Protein AF-A0AAD0S5C7-F1 (afdb_monomer_lite)

Organism: Ralstonia solanacearum (NCBI:txid305)

Structure (mmCIF, N/CA/C/O backbone):
data_AF-A0AAD0S5C7-F1
#
_entry.id   AF-A0AAD0S5C7-F1
#
loop_
_atom_site.group_PDB
_atom_site.id
_atom_site.type_symbol
_atom_site.label_atom_id
_atom_site.label_alt_id
_atom_site.label_comp_id
_atom_site.label_asym_id
_atom_site.label_entity_id
_atom_site.label_seq_id
_atom_site.pdbx_PDB_ins_code
_atom_site.Cartn_x
_atom_site.Cartn_y
_atom_site.Cartn_z
_atom_site.occupancy
_atom_site.B_iso_or_equiv
_atom_site.auth_seq_id
_atom_site.auth_comp_id
_atom_site.auth_asym_id
_atom_site.auth_atom_id
_atom_site.pdbx_PDB_model_num
ATOM 1 N N . MET A 1 1 ? 12.993 -12.594 -13.450 1.00 62.22 1 MET A N 1
ATOM 2 C CA . MET A 1 1 ? 11.583 -12.484 -13.021 1.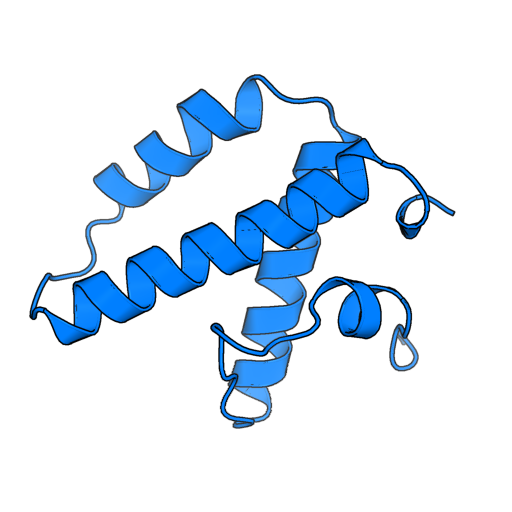00 62.22 1 MET A CA 1
ATOM 3 C C . MET A 1 1 ? 11.311 -11.018 -12.736 1.00 62.22 1 MET A C 1
ATOM 5 O O . MET A 1 1 ? 12.252 -10.321 -12.353 1.00 62.22 1 MET A O 1
ATOM 9 N N . ILE A 1 2 ? 10.098 -10.524 -12.979 1.00 77.44 2 ILE A N 1
ATOM 10 C CA . ILE A 1 2 ? 9.815 -9.087 -12.854 1.00 77.44 2 ILE A CA 1
ATOM 11 C C . ILE A 1 2 ? 10.026 -8.584 -11.414 1.00 77.44 2 ILE A C 1
ATOM 13 O O . ILE A 1 2 ? 10.410 -7.434 -11.235 1.00 77.44 2 ILE A O 1
ATOM 17 N N . GLU A 1 3 ? 9.936 -9.449 -10.389 1.00 73.50 3 GLU A N 1
ATOM 18 C CA . GLU A 1 3 ? 10.099 -9.027 -8.988 1.00 73.50 3 GLU A CA 1
ATOM 19 C C . GLU A 1 3 ? 11.536 -8.615 -8.615 1.00 73.50 3 GLU A C 1
ATOM 21 O O . GLU A 1 3 ? 11.762 -7.893 -7.638 1.00 73.50 3 GLU A O 1
ATOM 26 N N . SER A 1 4 ? 12.529 -9.035 -9.407 1.00 81.56 4 SER A N 1
ATOM 27 C CA . SER A 1 4 ? 13.924 -8.588 -9.258 1.00 81.56 4 SER A CA 1
ATOM 28 C C . SER A 1 4 ? 14.203 -7.217 -9.886 1.00 81.56 4 SER A C 1
ATOM 30 O O . SER A 1 4 ? 15.265 -6.643 -9.644 1.00 81.56 4 SER A O 1
ATOM 32 N N . ASP A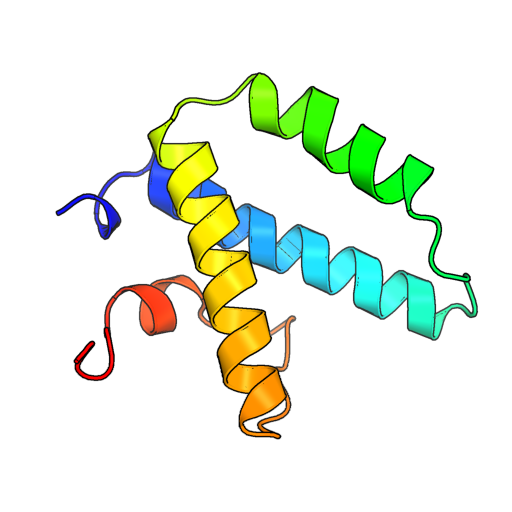 1 5 ? 13.263 -6.676 -10.667 1.00 91.81 5 ASP A N 1
ATOM 33 C CA . ASP A 1 5 ? 13.419 -5.379 -11.314 1.00 91.81 5 ASP A CA 1
ATOM 34 C C . ASP A 1 5 ? 13.373 -4.228 -10.290 1.00 91.81 5 ASP A C 1
ATOM 36 O O . ASP A 1 5 ? 12.517 -4.153 -9.403 1.00 91.81 5 ASP A O 1
ATOM 40 N N . VAL A 1 6 ? 14.311 -3.285 -10.411 1.00 92.50 6 VAL A N 1
ATOM 41 C CA . VAL A 1 6 ? 14.446 -2.169 -9.465 1.00 92.50 6 VAL A CA 1
ATOM 42 C C . VAL A 1 6 ? 13.245 -1.215 -9.498 1.00 92.50 6 VAL A C 1
ATOM 44 O O . VAL A 1 6 ? 12.900 -0.622 -8.470 1.00 92.50 6 VAL A O 1
ATOM 47 N N . HIS A 1 7 ? 12.606 -1.033 -10.653 1.00 93.38 7 HIS A N 1
ATOM 48 C CA . HIS A 1 7 ? 11.404 -0.221 -10.809 1.00 93.38 7 HIS A CA 1
ATOM 49 C C . HIS A 1 7 ? 10.188 -0.932 -10.231 1.00 93.38 7 HIS A C 1
ATOM 51 O O . HIS A 1 7 ? 9.444 -0.294 -9.481 1.00 93.38 7 HIS A O 1
ATOM 57 N N . TYR A 1 8 ? 10.058 -2.240 -10.453 1.00 94.12 8 TYR A N 1
ATOM 58 C CA . TYR A 1 8 ? 9.040 -3.060 -9.795 1.00 94.12 8 TYR A CA 1
ATOM 59 C C . TYR A 1 8 ? 9.121 -2.950 -8.270 1.00 94.12 8 TYR A C 1
ATOM 61 O O . TYR A 1 8 ? 8.161 -2.548 -7.606 1.00 94.12 8 TYR A O 1
ATOM 69 N N . GLN A 1 9 ? 10.303 -3.180 -7.693 1.00 94.69 9 GLN A N 1
ATOM 70 C CA . GLN A 1 9 ? 10.497 -3.090 -6.244 1.00 94.69 9 GLN A CA 1
ATOM 71 C C . GLN A 1 9 ? 10.213 -1.685 -5.691 1.00 94.69 9 GLN A C 1
ATOM 73 O O . GLN A 1 9 ? 9.717 -1.531 -4.568 1.00 94.69 9 GLN A O 1
ATOM 78 N N . LYS A 1 10 ? 10.525 -0.633 -6.461 1.00 94.44 10 LYS A N 1
ATOM 79 C CA . LYS A 1 10 ? 10.164 0.753 -6.115 1.00 94.44 10 LYS A CA 1
ATOM 80 C C . LYS A 1 10 ? 8.649 0.957 -6.113 1.00 94.44 10 LYS A C 1
ATOM 82 O O . LYS A 1 10 ? 8.163 1.647 -5.212 1.00 94.44 10 LYS A O 1
ATOM 87 N N . GLY A 1 11 ? 7.940 0.366 -7.074 1.00 93.62 11 GLY A N 1
ATOM 88 C CA . GLY A 1 11 ? 6.481 0.342 -7.158 1.00 93.62 11 GLY A CA 1
ATOM 89 C C . GLY A 1 11 ? 5.849 -0.319 -5.936 1.00 93.62 11 GLY A C 1
ATOM 90 O O . GLY A 1 11 ? 5.067 0.317 -5.229 1.00 93.62 11 GLY A O 1
ATOM 91 N N . ALA A 1 12 ? 6.289 -1.530 -5.593 1.00 95.19 12 ALA A N 1
ATOM 92 C CA . ALA A 1 12 ? 5.810 -2.260 -4.417 1.00 95.19 12 ALA A CA 1
ATOM 93 C C . ALA A 1 12 ? 6.027 -1.470 -3.118 1.00 95.19 12 ALA A C 1
ATOM 95 O O . ALA A 1 12 ? 5.101 -1.214 -2.345 1.00 95.19 12 ALA A O 1
ATOM 96 N N . LYS A 1 13 ? 7.239 -0.944 -2.904 1.00 95.44 13 LYS A N 1
ATOM 97 C CA . LYS A 1 13 ? 7.521 -0.068 -1.754 1.00 95.44 13 LYS A CA 1
ATOM 98 C C . LYS A 1 13 ? 6.645 1.192 -1.748 1.00 95.44 13 LYS A C 1
ATOM 100 O O . LYS A 1 13 ? 6.322 1.711 -0.678 1.00 95.44 13 LYS A O 1
ATOM 105 N N . ALA A 1 14 ? 6.266 1.715 -2.913 1.00 94.00 14 ALA A N 1
ATOM 106 C CA . ALA A 1 14 ? 5.363 2.854 -3.010 1.00 94.00 14 ALA A CA 1
ATOM 107 C C . ALA A 1 14 ? 3.919 2.503 -2.628 1.00 94.00 14 ALA A C 1
ATOM 109 O O . ALA A 1 14 ? 3.288 3.322 -1.957 1.00 94.00 14 ALA A O 1
ATOM 110 N N . ALA A 1 15 ? 3.433 1.304 -2.957 1.00 94.19 15 ALA A N 1
ATOM 111 C CA . ALA A 1 15 ? 2.122 0.818 -2.522 1.00 94.19 15 ALA A CA 1
ATOM 112 C C . ALA A 1 15 ? 2.019 0.789 -0.992 1.00 94.19 15 ALA A C 1
ATOM 114 O O . ALA A 1 15 ? 1.122 1.407 -0.418 1.00 94.19 15 ALA A O 1
ATOM 115 N N . ARG A 1 16 ? 3.015 0.210 -0.310 1.00 95.88 16 ARG A N 1
ATOM 116 C CA . ARG A 1 16 ? 3.102 0.221 1.162 1.00 95.88 16 ARG A CA 1
ATOM 117 C C . ARG A 1 16 ? 3.055 1.633 1.747 1.00 95.88 16 ARG A C 1
ATOM 119 O O . ARG A 1 16 ? 2.297 1.900 2.675 1.00 95.88 16 ARG A O 1
ATOM 126 N N . ARG A 1 17 ? 3.843 2.568 1.198 1.00 94.50 17 ARG A N 1
ATOM 127 C CA . ARG A 1 17 ? 3.830 3.977 1.643 1.00 94.50 17 ARG A CA 1
ATOM 128 C C . ARG A 1 17 ? 2.470 4.637 1.424 1.00 94.50 17 ARG A C 1
ATOM 130 O O . ARG A 1 17 ? 2.033 5.429 2.259 1.00 94.50 17 ARG A O 1
ATOM 137 N N . PHE A 1 18 ? 1.817 4.339 0.304 1.00 91.88 18 PHE A N 1
ATOM 138 C CA . PHE A 1 18 ? 0.478 4.831 0.011 1.00 91.88 18 PHE A CA 1
ATOM 139 C C . PHE A 1 18 ? -0.533 4.316 1.043 1.00 91.88 18 PHE A C 1
ATOM 141 O O . PHE A 1 18 ? -1.263 5.126 1.615 1.00 91.88 18 PHE A O 1
ATOM 148 N N . LEU A 1 19 ? -0.525 3.013 1.330 1.00 93.19 19 LEU A N 1
ATOM 149 C CA . LEU A 1 19 ? -1.393 2.385 2.326 1.00 93.19 19 LEU A CA 1
ATOM 150 C C . LEU A 1 19 ? -1.168 2.985 3.719 1.00 93.19 19 LEU A C 1
ATOM 152 O O . LEU A 1 19 ? -2.127 3.439 4.338 1.00 93.19 19 LEU A O 1
ATOM 156 N N . LEU A 1 20 ? 0.089 3.113 4.159 1.00 94.62 20 LEU A N 1
ATOM 157 C CA . LEU A 1 20 ? 0.432 3.711 5.455 1.00 94.62 20 LEU A CA 1
ATOM 158 C C . LEU A 1 20 ? -0.097 5.148 5.571 1.00 94.62 20 LEU A C 1
ATOM 160 O O . LEU A 1 20 ? -0.656 5.553 6.589 1.00 94.62 20 LEU A O 1
ATOM 164 N N . HIS A 1 21 ? 0.028 5.936 4.501 1.00 91.19 21 HIS A N 1
ATOM 165 C CA . HIS A 1 21 ? -0.524 7.286 4.472 1.00 91.19 21 HIS A CA 1
ATOM 166 C C . HIS A 1 21 ? -2.060 7.297 4.582 1.00 91.19 21 HIS A C 1
ATOM 168 O O . HIS A 1 21 ? -2.620 8.206 5.200 1.00 91.19 21 HIS A O 1
ATOM 174 N N . LYS A 1 22 ? -2.755 6.314 3.994 1.00 90.31 22 LYS A N 1
ATOM 175 C CA . LYS A 1 22 ? -4.215 6.183 4.104 1.00 90.31 22 LYS A CA 1
ATOM 176 C C . LYS A 1 22 ? -4.650 5.717 5.485 1.00 90.31 22 LYS A C 1
ATOM 178 O O . LYS A 1 22 ? -5.564 6.334 6.024 1.00 90.31 22 LYS A O 1
ATOM 183 N N . GLN A 1 23 ? -3.966 4.742 6.074 1.00 91.75 23 GLN A N 1
ATOM 184 C CA . GLN A 1 23 ? -4.202 4.299 7.447 1.00 91.75 23 GLN A CA 1
ATOM 185 C C . GLN A 1 23 ? -4.111 5.482 8.420 1.00 91.75 23 GLN A C 1
ATOM 187 O O . GLN A 1 23 ? -5.100 5.821 9.063 1.00 91.75 23 GLN A O 1
ATOM 192 N N . ARG A 1 24 ? -2.999 6.229 8.395 1.00 92.12 24 ARG A N 1
ATOM 193 C CA . ARG A 1 24 ? -2.820 7.432 9.229 1.00 92.12 24 ARG A CA 1
ATOM 194 C C . ARG A 1 24 ? -3.867 8.515 8.970 1.00 92.12 24 ARG A C 1
ATOM 196 O O . ARG A 1 24 ? -4.212 9.299 9.849 1.00 92.12 24 ARG A O 1
ATOM 203 N N . ALA A 1 25 ? -4.365 8.627 7.738 1.00 89.50 25 ALA A N 1
ATOM 204 C CA . ALA A 1 25 ? -5.446 9.557 7.435 1.00 89.50 25 ALA A CA 1
ATOM 205 C C . ALA A 1 25 ? -6.774 9.135 8.072 1.00 89.50 25 ALA A C 1
ATOM 207 O O . ALA A 1 25 ? -7.469 10.010 8.586 1.00 89.50 25 ALA A O 1
ATOM 208 N N . LEU A 1 26 ? -7.097 7.842 8.048 1.00 88.81 26 LEU A N 1
ATOM 209 C CA . LEU A 1 26 ? -8.281 7.288 8.700 1.00 88.81 26 LEU A CA 1
ATOM 210 C C . LEU A 1 26 ? -8.184 7.415 10.226 1.00 88.81 26 LEU A C 1
ATOM 212 O O . LEU A 1 26 ? -9.140 7.869 10.846 1.00 88.81 26 LEU A O 1
ATOM 216 N N . GLU A 1 27 ? -7.021 7.119 10.813 1.00 89.44 27 GLU A N 1
ATOM 217 C CA . GLU A 1 27 ? -6.737 7.309 12.248 1.00 89.44 27 GLU A CA 1
ATOM 218 C C . GLU A 1 27 ? -6.921 8.769 12.686 1.00 89.44 27 GLU A C 1
ATOM 220 O O . GLU A 1 27 ? -7.449 9.043 13.759 1.00 89.44 27 GLU A O 1
ATOM 225 N N . ALA A 1 28 ? -6.572 9.724 11.819 1.00 91.25 28 ALA A N 1
ATOM 226 C CA . ALA A 1 28 ? -6.819 11.151 12.031 1.00 91.25 28 ALA A CA 1
ATOM 227 C C . ALA A 1 28 ? -8.286 11.580 11.786 1.00 91.25 28 ALA A C 1
ATOM 229 O O . ALA A 1 28 ? -8.566 12.773 11.655 1.00 91.25 28 ALA A O 1
ATOM 230 N N . GLY A 1 29 ? -9.222 10.637 11.645 1.00 90.25 29 GLY A N 1
ATOM 231 C CA . GLY A 1 29 ? -10.649 10.899 11.436 1.00 90.25 29 GLY A CA 1
ATOM 232 C C . GLY A 1 29 ? -11.013 11.402 10.035 1.00 90.25 29 GLY A C 1
ATOM 233 O O . GLY A 1 29 ? -12.142 11.852 9.810 1.00 90.25 29 GLY A O 1
ATOM 234 N N . ARG A 1 30 ? -10.092 11.354 9.060 1.00 86.44 30 ARG A N 1
ATOM 235 C CA . ARG A 1 30 ? -10.402 11.774 7.685 1.00 86.44 30 ARG A CA 1
ATOM 236 C C . ARG A 1 30 ? -11.214 10.696 6.985 1.00 86.44 30 ARG A C 1
ATOM 238 O O . ARG A 1 30 ? -10.861 9.523 6.995 1.00 86.44 30 ARG A O 1
ATOM 245 N N . LYS A 1 31 ? -12.282 11.110 6.305 1.00 86.25 31 LYS A N 1
ATOM 246 C CA . LYS A 1 31 ? -13.118 10.203 5.513 1.00 86.25 31 LYS A CA 1
ATOM 247 C C . LYS A 1 31 ? -12.431 9.815 4.206 1.00 86.25 31 LYS A C 1
ATOM 249 O O . LYS A 1 31 ? -11.683 10.602 3.620 1.00 86.25 31 LYS A O 1
ATOM 254 N N . PHE A 1 32 ? -12.744 8.619 3.719 1.00 82.94 32 PHE A N 1
ATOM 255 C CA . PHE A 1 32 ? -12.348 8.187 2.385 1.00 82.94 32 PHE A CA 1
ATOM 256 C C . PHE A 1 32 ? -12.928 9.129 1.322 1.00 82.94 32 PHE A C 1
ATOM 258 O O . PHE A 1 32 ? -14.120 9.429 1.318 1.00 82.94 32 PHE A O 1
ATOM 265 N N . GLN A 1 33 ? -12.071 9.594 0.412 1.00 84.88 33 GLN A N 1
ATOM 266 C CA . GLN A 1 33 ? -12.465 10.433 -0.717 1.00 84.88 33 GLN A CA 1
ATOM 267 C C . GLN A 1 33 ? -11.946 9.808 -2.021 1.00 84.88 33 GLN A C 1
ATOM 269 O O . GLN A 1 33 ? -10.765 9.987 -2.346 1.00 84.88 33 GLN A O 1
ATOM 274 N N . PRO A 1 34 ? -12.805 9.104 -2.787 1.00 82.38 34 PRO A N 1
ATOM 275 C CA . PRO A 1 34 ? -12.400 8.389 -3.999 1.00 82.38 34 PRO A CA 1
ATOM 276 C C . PRO A 1 34 ? -11.666 9.281 -5.004 1.00 82.38 34 PRO A C 1
ATOM 278 O O . PRO A 1 34 ? -10.649 8.887 -5.562 1.00 82.38 34 PRO A O 1
ATOM 281 N N . ASN A 1 35 ? -12.123 10.523 -5.185 1.00 83.88 35 ASN A N 1
ATOM 282 C CA . ASN A 1 35 ? -11.523 11.463 -6.134 1.00 83.88 35 ASN A CA 1
ATOM 283 C C . ASN A 1 35 ? -10.106 11.897 -5.731 1.00 83.88 35 ASN A C 1
ATOM 285 O O . ASN A 1 35 ? -9.249 12.081 -6.591 1.00 83.88 35 ASN A O 1
ATOM 289 N N . VAL A 1 36 ? -9.839 12.036 -4.429 1.00 78.12 36 VAL A N 1
ATOM 290 C CA . VAL A 1 36 ? -8.500 12.370 -3.917 1.00 78.12 36 VAL A CA 1
ATOM 291 C C . VAL A 1 36 ? -7.558 11.186 -4.090 1.00 78.12 36 VAL A C 1
ATOM 293 O O . VAL A 1 36 ? -6.401 11.367 -4.459 1.00 78.12 36 VAL A O 1
ATOM 296 N N . VAL A 1 37 ? -8.048 9.971 -3.837 1.00 75.69 37 VAL A N 1
ATOM 297 C CA . VAL A 1 37 ? -7.290 8.737 -4.068 1.00 75.69 37 VAL A CA 1
ATOM 298 C C . VAL A 1 37 ? -6.942 8.598 -5.542 1.00 75.69 37 VAL A C 1
ATOM 300 O O . VAL A 1 37 ? -5.767 8.456 -5.860 1.00 75.69 37 VAL A O 1
ATOM 303 N N . ARG A 1 38 ? -7.931 8.742 -6.428 1.00 80.94 38 ARG A N 1
ATOM 304 C CA . ARG A 1 38 ? -7.741 8.624 -7.872 1.00 80.94 38 ARG A CA 1
ATOM 305 C C . ARG A 1 38 ? -6.706 9.620 -8.393 1.00 80.94 38 ARG A C 1
ATOM 307 O O . ARG A 1 38 ? -5.725 9.191 -8.975 1.00 80.94 38 ARG A O 1
ATOM 314 N N . LYS A 1 39 ? -6.810 10.907 -8.039 1.00 77.69 39 LYS A N 1
ATOM 315 C CA . LYS A 1 39 ? -5.807 11.925 -8.416 1.00 77.69 39 LYS A CA 1
ATOM 316 C C . LYS A 1 39 ? -4.395 11.607 -7.914 1.00 77.69 39 LYS A C 1
ATOM 318 O O . LYS A 1 39 ? -3.414 11.891 -8.597 1.00 77.69 39 LYS A O 1
ATOM 323 N N . ARG A 1 40 ? -4.282 11.046 -6.705 1.00 69.88 40 ARG A N 1
ATOM 324 C CA . ARG A 1 40 ? -2.999 10.661 -6.093 1.00 69.88 40 ARG A CA 1
ATOM 325 C C . ARG A 1 40 ? -2.381 9.434 -6.768 1.00 69.88 40 ARG A C 1
ATOM 327 O O . ARG A 1 40 ? -1.174 9.262 -6.665 1.00 69.88 40 ARG A O 1
ATOM 334 N N . LEU A 1 41 ? -3.194 8.597 -7.409 1.00 71.88 41 LEU A N 1
ATOM 335 C CA . LEU A 1 41 ? -2.749 7.445 -8.186 1.00 71.88 41 LEU A CA 1
ATOM 336 C C . LEU A 1 41 ? -2.459 7.851 -9.637 1.00 71.88 41 LEU A C 1
ATOM 338 O O . LEU A 1 41 ? -1.384 7.566 -10.140 1.00 71.88 41 LEU A O 1
ATOM 342 N N . GLU A 1 42 ? -3.356 8.590 -10.285 1.00 70.56 42 GLU A N 1
ATOM 343 C CA . GLU A 1 42 ? -3.262 8.962 -11.701 1.00 70.56 42 GLU A CA 1
ATOM 344 C C . GLU A 1 42 ? -2.003 9.772 -12.026 1.00 70.56 42 GLU A C 1
ATOM 346 O O . GLU A 1 42 ? -1.231 9.359 -12.878 1.00 70.56 42 GLU A O 1
ATOM 351 N N . ALA A 1 43 ? -1.747 10.900 -11.360 1.00 65.69 43 ALA A N 1
ATOM 352 C CA . ALA A 1 43 ? -0.638 11.769 -11.774 1.00 65.69 43 ALA A CA 1
ATOM 353 C C . ALA A 1 43 ? 0.766 11.199 -11.462 1.00 65.69 43 ALA A C 1
ATOM 355 O O . ALA A 1 43 ? 1.639 11.278 -12.325 1.00 65.69 43 ALA A O 1
ATOM 356 N N . PRO A 1 44 ? 1.027 10.615 -10.275 1.00 69.62 44 PRO A N 1
ATOM 357 C CA . PRO A 1 44 ? 2.352 10.095 -9.942 1.00 69.62 44 PRO A CA 1
ATOM 358 C C . PRO A 1 44 ? 2.615 8.709 -10.534 1.00 69.62 44 PRO A C 1
ATOM 360 O O . PRO A 1 44 ? 3.714 8.468 -11.012 1.00 69.62 44 PRO A O 1
ATOM 363 N N . VAL A 1 45 ? 1.631 7.797 -10.526 1.00 68.75 45 VAL A N 1
ATOM 364 C CA . VAL A 1 45 ? 1.849 6.403 -10.958 1.00 68.75 45 VAL A CA 1
ATOM 365 C C . VAL A 1 45 ? 1.876 6.288 -12.482 1.00 68.75 45 VAL A C 1
ATOM 367 O O . VAL A 1 45 ? 2.685 5.532 -13.012 1.00 68.75 45 VAL A O 1
ATOM 370 N N . GLN A 1 46 ? 1.071 7.072 -13.211 1.00 72.00 46 GLN A N 1
ATOM 371 C CA . GLN A 1 46 ? 1.065 7.012 -14.681 1.00 72.00 46 GLN A CA 1
ATOM 372 C C . GLN A 1 46 ? 2.341 7.569 -15.320 1.00 72.00 46 GLN A C 1
ATOM 374 O O . GLN A 1 46 ? 2.662 7.202 -16.446 1.00 72.00 46 GLN A O 1
ATOM 379 N N . ALA A 1 47 ? 3.090 8.408 -14.598 1.00 80.50 47 ALA A N 1
ATOM 380 C CA . ALA A 1 47 ? 4.376 8.941 -15.046 1.00 80.50 47 ALA A CA 1
ATOM 381 C C . ALA A 1 47 ? 5.554 7.958 -14.866 1.00 80.50 47 ALA A C 1
ATOM 383 O O . ALA A 1 47 ? 6.682 8.279 -15.239 1.00 80.50 47 ALA A O 1
ATOM 384 N N . HIS A 1 48 ? 5.324 6.785 -14.268 1.00 86.00 48 HIS A N 1
ATOM 385 C CA . HIS A 1 48 ? 6.352 5.772 -14.033 1.00 86.00 48 HIS A CA 1
ATOM 386 C C . HIS A 1 48 ? 6.353 4.664 -15.102 1.00 86.00 48 HIS A C 1
ATOM 388 O O . HIS A 1 48 ? 5.435 4.572 -15.917 1.00 86.00 48 HIS A O 1
ATOM 394 N N . SER A 1 49 ? 7.405 3.833 -15.100 1.00 90.31 49 SER A N 1
ATOM 395 C CA . SER A 1 49 ? 7.518 2.677 -16.000 1.00 90.31 49 SER A CA 1
ATOM 396 C C . SER A 1 49 ? 6.450 1.624 -15.705 1.00 90.31 49 SER A C 1
ATOM 398 O O . SER A 1 49 ? 5.849 1.616 -14.625 1.00 90.31 49 SER A O 1
ATOM 400 N N . ASP A 1 50 ? 6.217 0.720 -16.650 1.00 91.38 50 ASP A N 1
ATOM 401 C CA . ASP A 1 50 ? 5.196 -0.313 -16.488 1.00 91.38 50 ASP A CA 1
ATOM 402 C C . ASP A 1 50 ? 5.564 -1.314 -15.383 1.00 91.38 50 ASP A C 1
ATOM 404 O O . ASP A 1 50 ? 4.687 -1.738 -14.636 1.00 91.38 50 ASP A O 1
ATOM 408 N N . GLU A 1 51 ? 6.853 -1.574 -15.156 1.00 93.00 51 GLU A N 1
ATOM 409 C CA . GLU A 1 51 ? 7.335 -2.396 -14.038 1.00 93.00 51 GLU A CA 1
ATOM 410 C C . GLU A 1 51 ? 6.989 -1.754 -12.695 1.00 93.00 51 GLU A C 1
ATOM 412 O O . GLU A 1 51 ? 6.525 -2.428 -11.778 1.00 93.00 51 GLU A O 1
ATOM 417 N N . TYR A 1 52 ? 7.152 -0.432 -12.573 1.00 92.62 52 TYR A N 1
ATOM 418 C CA . TYR A 1 52 ? 6.738 0.283 -11.369 1.00 92.62 52 TYR A CA 1
ATOM 419 C C . TYR A 1 52 ? 5.231 0.164 -11.140 1.00 92.62 52 TYR A C 1
ATOM 421 O O . TYR A 1 52 ? 4.798 -0.040 -10.005 1.00 92.62 52 TYR A O 1
ATOM 429 N N . LYS A 1 53 ? 4.426 0.312 -12.200 1.00 91.12 53 LYS A N 1
ATOM 430 C CA . LYS A 1 53 ? 2.966 0.186 -12.105 1.00 91.12 53 LYS A CA 1
ATOM 431 C C . LYS A 1 53 ? 2.571 -1.224 -11.674 1.00 91.12 53 LYS A C 1
ATOM 433 O O . LYS A 1 53 ? 1.729 -1.339 -10.788 1.00 91.12 53 LYS A O 1
ATOM 438 N N . ALA A 1 54 ? 3.213 -2.250 -12.238 1.00 92.56 54 ALA A N 1
ATOM 439 C CA . ALA A 1 54 ? 3.021 -3.645 -11.857 1.00 92.56 54 ALA A CA 1
ATOM 440 C C . ALA A 1 54 ? 3.330 -3.849 -10.370 1.00 92.56 54 ALA A C 1
ATOM 442 O O . ALA A 1 54 ? 2.435 -4.188 -9.606 1.00 92.56 54 ALA A O 1
ATOM 443 N N . GLY A 1 55 ? 4.529 -3.475 -9.910 1.00 93.69 55 GLY A N 1
ATOM 444 C CA . GLY A 1 55 ? 4.891 -3.640 -8.500 1.00 93.69 55 GLY A CA 1
ATOM 445 C C . GLY A 1 55 ? 3.991 -2.852 -7.547 1.00 93.69 55 GLY A C 1
ATOM 446 O O . GLY A 1 55 ? 3.693 -3.309 -6.446 1.00 93.69 55 GLY A O 1
ATOM 447 N N . PHE A 1 56 ? 3.522 -1.668 -7.954 1.00 93.56 56 PHE A N 1
ATOM 448 C CA . PHE A 1 56 ? 2.551 -0.908 -7.169 1.00 93.56 56 PHE A CA 1
ATOM 449 C C . PHE A 1 56 ? 1.197 -1.629 -7.074 1.00 93.56 56 PHE A C 1
ATOM 451 O O . PHE A 1 56 ? 0.622 -1.698 -5.987 1.00 93.56 56 PHE A O 1
ATOM 458 N N . ALA A 1 57 ? 0.686 -2.150 -8.190 1.00 92.12 57 ALA A N 1
ATOM 459 C CA . ALA A 1 57 ? -0.573 -2.888 -8.232 1.00 92.12 57 ALA A CA 1
ATOM 460 C C . ALA A 1 57 ? -0.487 -4.189 -7.423 1.00 92.12 57 ALA A C 1
ATOM 462 O O . ALA A 1 57 ? -1.347 -4.428 -6.578 1.00 92.12 57 ALA A O 1
ATOM 463 N N . ASP A 1 58 ? 0.589 -4.953 -7.592 1.00 94.38 58 ASP A N 1
ATOM 464 C CA . ASP A 1 58 ? 0.806 -6.221 -6.894 1.00 94.38 58 ASP A CA 1
ATOM 465 C C . ASP A 1 58 ? 0.955 -5.996 -5.386 1.00 94.38 58 ASP A C 1
ATOM 467 O O . ASP A 1 58 ? 0.370 -6.716 -4.581 1.00 94.38 58 ASP A O 1
ATOM 471 N N . GLY A 1 59 ? 1.623 -4.912 -4.975 1.00 94.81 59 GLY A N 1
ATOM 472 C CA . GLY A 1 59 ? 1.687 -4.516 -3.569 1.00 94.81 59 GLY A CA 1
ATOM 473 C C . GLY A 1 59 ? 0.328 -4.143 -2.956 1.00 94.81 59 GLY A C 1
ATOM 474 O O . GLY A 1 59 ? 0.095 -4.405 -1.774 1.00 94.81 59 GLY A O 1
ATOM 475 N N . LEU A 1 60 ? -0.588 -3.548 -3.732 1.00 93.69 60 LEU A N 1
ATOM 476 C CA . LEU A 1 60 ? -1.973 -3.347 -3.287 1.00 93.69 60 LEU A CA 1
ATOM 477 C C . LEU A 1 60 ? -2.737 -4.674 -3.221 1.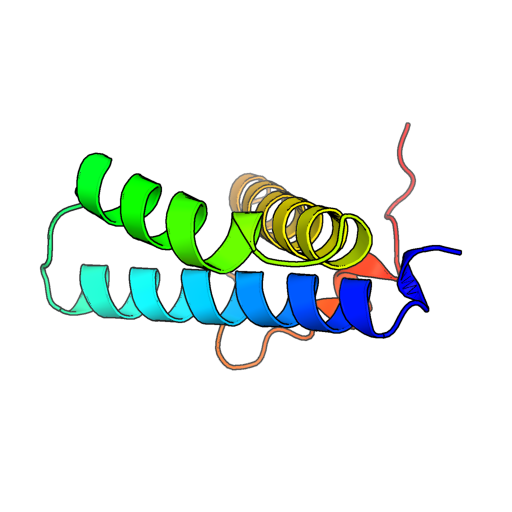00 93.69 60 LEU A C 1
ATOM 479 O O . LEU A 1 60 ? -3.474 -4.888 -2.260 1.00 93.69 60 LEU A O 1
ATOM 483 N N . GLY A 1 61 ? -2.555 -5.546 -4.215 1.00 93.69 61 GLY A N 1
ATOM 484 C CA . GLY A 1 61 ? -3.160 -6.876 -4.267 1.00 93.69 61 GLY A CA 1
ATOM 485 C C . GLY A 1 61 ? -2.783 -7.722 -3.055 1.00 93.69 61 GLY A C 1
ATOM 486 O O . GLY A 1 61 ? -3.672 -8.211 -2.363 1.00 93.69 61 GLY A O 1
ATOM 487 N N . ALA A 1 62 ? -1.491 -7.790 -2.727 1.00 94.62 62 ALA A N 1
ATOM 488 C CA . ALA A 1 62 ? -0.989 -8.480 -1.541 1.00 94.62 62 ALA A CA 1
ATOM 489 C C . ALA A 1 62 ? -1.663 -7.969 -0.260 1.00 94.62 62 ALA A C 1
ATOM 491 O O . ALA A 1 62 ? -2.176 -8.758 0.523 1.00 94.62 62 ALA A O 1
ATOM 492 N N . TYR A 1 63 ? -1.759 -6.646 -0.079 1.00 94.81 63 TYR A N 1
ATOM 493 C CA . TYR A 1 63 ? -2.426 -6.078 1.096 1.00 94.81 63 TYR A CA 1
ATOM 494 C C . TYR A 1 63 ? -3.906 -6.471 1.176 1.00 94.81 63 TYR A C 1
ATOM 496 O O . TYR A 1 63 ? -4.399 -6.796 2.257 1.00 94.81 63 TYR A O 1
ATOM 504 N N . VAL A 1 64 ? -4.621 -6.433 0.045 1.00 93.94 64 VAL A N 1
ATOM 505 C CA . VAL A 1 64 ? -6.030 -6.841 -0.024 1.00 93.94 64 VAL A CA 1
ATOM 506 C C . VAL A 1 64 ? -6.175 -8.308 0.361 1.00 93.94 64 VAL A C 1
ATOM 508 O O . VAL A 1 64 ? -7.003 -8.603 1.216 1.00 93.94 64 VAL A O 1
ATOM 511 N N . LEU A 1 65 ? -5.362 -9.201 -0.206 1.00 92.44 65 LEU A N 1
ATOM 512 C CA . LEU A 1 65 ? -5.399 -10.633 0.097 1.00 92.44 65 LEU A CA 1
ATOM 513 C C . LEU A 1 65 ? -5.128 -10.902 1.582 1.00 92.44 65 LEU A C 1
ATOM 515 O O . LEU A 1 65 ? -5.976 -11.492 2.245 1.00 92.44 65 LEU A O 1
ATOM 519 N N . THR A 1 66 ? -4.043 -10.360 2.141 1.00 91.56 66 THR A N 1
ATOM 520 C CA . THR A 1 66 ? -3.719 -10.517 3.570 1.00 91.56 66 THR A CA 1
ATOM 521 C C . THR A 1 66 ? -4.834 -9.978 4.476 1.00 91.56 66 THR A C 1
ATOM 523 O O . THR A 1 66 ? -5.181 -10.577 5.492 1.00 91.56 66 THR A O 1
ATOM 526 N N . THR A 1 67 ? -5.457 -8.857 4.095 1.00 90.50 67 THR A N 1
ATOM 527 C CA . THR A 1 67 ? -6.585 -8.293 4.854 1.00 90.50 67 THR A CA 1
ATOM 528 C C . THR A 1 67 ? -7.837 -9.171 4.751 1.00 90.50 67 THR A C 1
ATOM 530 O O . THR A 1 67 ? -8.559 -9.317 5.737 1.00 90.50 67 THR A O 1
ATOM 533 N N . LEU A 1 68 ? -8.112 -9.766 3.583 1.00 92.81 68 LEU A N 1
ATOM 534 C CA . LEU A 1 68 ? -9.226 -10.703 3.386 1.00 92.81 68 LEU A CA 1
ATOM 535 C C . LEU A 1 68 ? -9.039 -11.999 4.187 1.00 92.81 68 LEU A C 1
ATOM 537 O O . LEU A 1 68 ? -10.019 -12.556 4.674 1.00 92.81 68 LEU A O 1
ATOM 541 N N . GLU A 1 69 ? -7.795 -12.414 4.421 1.00 92.81 69 GLU A N 1
ATOM 542 C CA . GLU A 1 69 ? -7.434 -13.497 5.347 1.00 92.81 69 GLU A CA 1
ATOM 543 C C . GLU A 1 69 ? -7.582 -13.104 6.830 1.00 92.81 69 GLU A C 1
ATOM 545 O O . GLU A 1 69 ? -7.279 -13.891 7.723 1.00 92.81 69 GLU A O 1
ATOM 550 N N . SER A 1 70 ? -8.076 -11.893 7.122 1.00 92.31 70 SER A N 1
ATOM 551 C CA . SER A 1 70 ? -8.186 -11.328 8.475 1.00 92.31 70 SER A CA 1
ATOM 552 C C . SER A 1 70 ? -6.843 -11.210 9.206 1.00 92.31 70 SER A C 1
ATOM 554 O O . SER A 1 70 ? -6.814 -11.102 10.435 1.00 92.31 70 SER A O 1
ATOM 556 N N . VAL A 1 71 ? -5.730 -11.194 8.466 1.00 91.62 71 VAL A N 1
ATOM 557 C CA . VAL A 1 71 ? -4.394 -11.008 9.030 1.00 91.62 71 VAL A CA 1
ATOM 558 C C . VAL A 1 71 ? -4.117 -9.505 9.150 1.00 91.62 71 VAL A C 1
ATOM 560 O O . VAL A 1 71 ? -4.102 -8.789 8.144 1.00 91.62 71 VAL A O 1
ATOM 563 N N . PRO A 1 72 ? -3.902 -8.976 10.369 1.00 89.44 72 PRO A N 1
ATOM 564 C CA . PRO A 1 72 ? -3.560 -7.573 10.539 1.00 89.44 72 PRO A CA 1
ATOM 565 C C . PRO A 1 72 ? -2.162 -7.299 9.973 1.00 89.44 72 PRO A C 1
ATOM 567 O O . PRO A 1 72 ? -1.186 -7.942 10.353 1.00 89.44 72 PRO A O 1
ATOM 570 N N . VAL A 1 73 ? -2.061 -6.306 9.090 1.00 91.94 73 VAL A N 1
ATOM 571 C CA . VAL A 1 73 ? -0.789 -5.889 8.486 1.00 91.94 73 VAL A CA 1
ATOM 572 C C . VAL A 1 73 ? -0.253 -4.650 9.197 1.00 91.94 73 VAL A C 1
ATOM 574 O O . VAL A 1 73 ? -0.846 -3.572 9.111 1.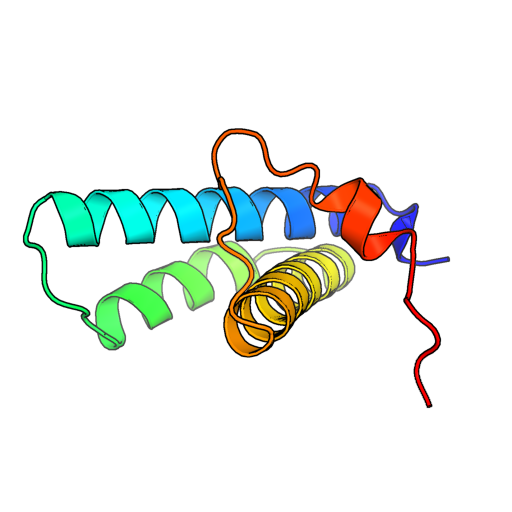00 91.94 73 VAL A O 1
ATOM 577 N N . ASP A 1 74 ? 0.907 -4.776 9.841 1.00 94.94 74 ASP A N 1
ATOM 578 C CA . ASP A 1 74 ? 1.671 -3.621 10.318 1.00 94.94 74 ASP A CA 1
ATOM 579 C C . ASP A 1 74 ? 2.406 -2.964 9.143 1.00 94.94 74 ASP A C 1
ATOM 581 O O . ASP A 1 74 ? 3.522 -3.339 8.789 1.00 94.94 74 ASP A O 1
ATOM 585 N N . LEU A 1 75 ? 1.793 -1.946 8.540 1.00 94.94 75 LEU A N 1
ATOM 586 C CA . LEU A 1 75 ? 2.344 -1.231 7.386 1.00 94.94 75 LEU A CA 1
ATOM 587 C C . LEU A 1 75 ? 3.655 -0.473 7.673 1.00 94.94 75 LEU A C 1
ATOM 589 O O . LEU A 1 75 ? 4.306 -0.036 6.717 1.00 94.94 75 LEU A O 1
ATOM 593 N N . GLU A 1 76 ? 4.067 -0.298 8.934 1.00 94.69 76 GLU A N 1
ATOM 594 C CA . GLU A 1 76 ? 5.361 0.294 9.302 1.00 94.69 76 GLU A CA 1
ATOM 595 C C . GLU A 1 76 ? 6.500 -0.718 9.322 1.00 94.69 76 GLU A C 1
ATOM 597 O O . GLU A 1 76 ? 7.638 -0.333 9.027 1.00 94.69 76 GLU A O 1
ATOM 602 N N . LEU A 1 77 ? 6.197 -1.995 9.562 1.00 94.31 77 LEU A N 1
ATOM 603 C CA . LEU A 1 77 ? 7.167 -3.094 9.594 1.00 94.31 77 LEU A CA 1
ATOM 604 C C . LEU A 1 77 ? 7.027 -4.074 8.423 1.00 94.31 77 LEU A C 1
ATOM 606 O O . LEU A 1 77 ? 7.923 -4.874 8.187 1.00 94.31 77 LEU A O 1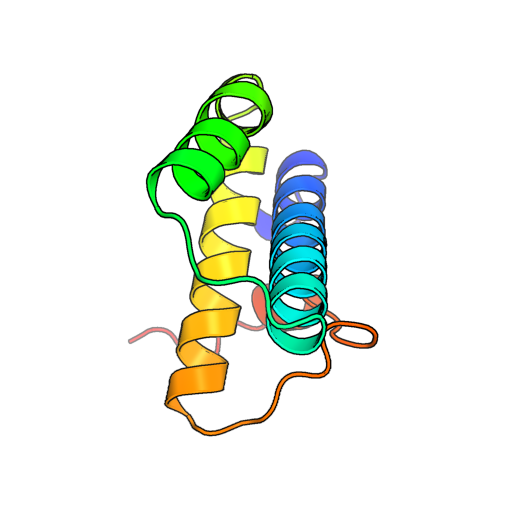
ATOM 610 N N . TRP A 1 78 ? 5.960 -3.966 7.631 1.00 94.56 78 TRP A N 1
ATOM 611 C CA . TRP A 1 78 ? 5.642 -4.937 6.586 1.00 94.56 78 TRP A CA 1
ATOM 612 C C . TRP A 1 78 ? 6.732 -5.038 5.511 1.00 94.56 78 TRP A C 1
ATOM 614 O O . TRP A 1 78 ? 7.005 -4.064 4.798 1.00 94.56 78 TRP A O 1
ATOM 624 N N . GLU A 1 79 ? 7.342 -6.215 5.370 1.00 93.19 79 GLU A N 1
ATOM 625 C CA . GLU A 1 79 ? 8.372 -6.509 4.370 1.00 93.19 79 GLU A CA 1
ATOM 626 C C . GLU A 1 79 ? 7.743 -6.840 3.009 1.00 93.19 79 GLU A C 1
ATOM 628 O O . GLU A 1 79 ? 7.854 -7.952 2.508 1.00 93.19 79 GLU A O 1
ATOM 633 N N . ILE A 1 80 ? 7.100 -5.860 2.368 1.00 93.31 80 ILE A N 1
ATOM 634 C 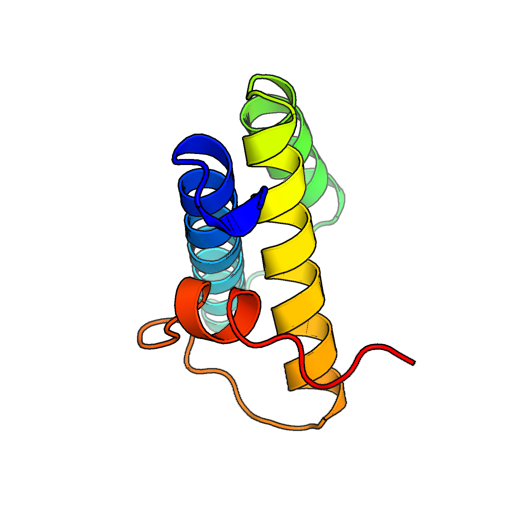CA . ILE A 1 80 ? 6.290 -6.101 1.158 1.00 93.31 80 ILE A CA 1
ATOM 635 C C . ILE A 1 80 ? 7.033 -6.816 0.013 1.00 93.31 80 ILE A C 1
ATOM 637 O O . ILE A 1 80 ? 6.431 -7.577 -0.731 1.00 93.31 80 ILE A O 1
ATOM 641 N N . LEU A 1 81 ? 8.346 -6.607 -0.138 1.00 92.81 81 LEU A N 1
ATOM 642 C CA . LEU A 1 81 ? 9.118 -7.312 -1.171 1.00 92.81 81 LEU A CA 1
ATOM 643 C C . LEU A 1 81 ? 9.290 -8.799 -0.870 1.00 92.81 81 LEU A C 1
ATOM 645 O O . LEU A 1 81 ? 9.438 -9.580 -1.800 1.00 92.81 81 LEU A O 1
ATOM 649 N N . ARG A 1 82 ? 9.303 -9.175 0.410 1.00 90.44 82 ARG A N 1
ATOM 650 C CA . ARG A 1 82 ? 9.368 -10.570 0.824 1.00 90.44 82 ARG A CA 1
ATOM 651 C C . ARG A 1 82 ? 8.048 -11.259 0.518 1.00 90.44 82 ARG A C 1
ATOM 653 O O . ARG A 1 82 ? 8.079 -12.302 -0.114 1.00 90.44 82 ARG A O 1
ATOM 660 N N . GLU A 1 83 ? 6.921 -10.639 0.864 1.00 87.50 83 GLU A N 1
ATOM 661 C CA . GLU A 1 83 ? 5.595 -11.178 0.524 1.00 87.50 83 GLU A CA 1
ATOM 662 C C . GLU A 1 83 ? 5.435 -11.398 -0.982 1.00 87.50 83 GLU A C 1
ATOM 664 O O . GLU A 1 83 ? 4.990 -12.448 -1.419 1.00 87.50 83 GLU A O 1
ATOM 669 N N . LEU A 1 84 ? 5.878 -10.436 -1.795 1.00 88.25 84 LEU A N 1
ATOM 670 C CA . LEU A 1 84 ? 5.780 -10.539 -3.253 1.00 88.25 84 LEU A CA 1
ATOM 671 C C . LEU A 1 84 ? 6.795 -11.509 -3.878 1.00 88.25 84 LEU A C 1
ATOM 673 O O . LEU A 1 84 ? 6.613 -11.915 -5.017 1.00 88.25 84 LEU A O 1
ATOM 677 N N . ALA A 1 85 ? 7.873 -11.859 -3.171 1.00 82.94 85 ALA A N 1
ATOM 678 C CA . ALA A 1 85 ? 8.858 -12.836 -3.640 1.00 82.94 85 ALA A CA 1
ATOM 679 C C . ALA A 1 85 ? 8.455 -14.285 -3.325 1.00 82.94 85 ALA A C 1
ATOM 681 O O . ALA A 1 85 ? 9.020 -15.211 -3.907 1.00 82.94 85 ALA A O 1
ATOM 682 N N . PHE A 1 86 ? 7.505 -14.481 -2.409 1.00 64.88 86 PHE A N 1
ATOM 683 C CA . PHE A 1 86 ? 6.924 -15.775 -2.080 1.00 64.88 86 PHE A CA 1
ATOM 684 C C . PHE A 1 86 ? 5.483 -15.801 -2.587 1.00 64.88 86 PHE A C 1
ATOM 686 O O . PHE A 1 86 ? 4.565 -15.523 -1.816 1.00 64.88 86 PHE A O 1
ATOM 693 N N . PRO A 1 87 ? 5.254 -16.134 -3.870 1.00 53.16 87 PRO A N 1
ATOM 694 C CA . PRO A 1 87 ? 3.914 -16.460 -4.307 1.00 53.16 87 PRO A CA 1
ATOM 695 C C . PRO A 1 87 ? 3.543 -17.737 -3.554 1.00 53.16 87 PRO A C 1
ATOM 697 O O . PRO A 1 87 ? 4.018 -18.822 -3.888 1.00 53.16 87 PRO A O 1
ATOM 700 N N . GLY A 1 88 ? 2.753 -17.623 -2.484 1.00 50.44 88 GLY A N 1
ATOM 701 C CA . GLY A 1 88 ? 1.938 -18.754 -2.057 1.00 50.44 88 GLY A CA 1
ATOM 702 C C . GLY A 1 88 ? 1.245 -19.269 -3.313 1.00 50.44 88 GLY A C 1
ATOM 703 O O . GLY A 1 88 ? 0.724 -18.453 -4.072 1.00 50.44 88 GLY A O 1
ATOM 704 N N . GLU A 1 89 ? 1.401 -20.566 -3.582 1.00 43.41 89 GLU A N 1
ATOM 705 C CA . GLU A 1 89 ? 1.051 -21.231 -4.839 1.00 43.41 89 GLU A CA 1
ATOM 706 C C . GLU A 1 89 ? -0.208 -20.617 -5.461 1.00 43.41 89 GLU A C 1
ATOM 708 O O . GLU A 1 89 ? -1.312 -20.771 -4.943 1.00 43.41 89 GLU A O 1
ATOM 713 N N . ALA A 1 90 ? -0.024 -19.849 -6.536 1.00 44.12 90 ALA A N 1
ATOM 714 C CA . ALA A 1 90 ? -1.144 -19.374 -7.325 1.00 44.12 90 ALA A CA 1
ATOM 715 C C . ALA A 1 90 ? -1.678 -20.584 -8.105 1.00 44.12 90 ALA A C 1
ATOM 717 O O . ALA A 1 90 ? -0.984 -21.087 -8.993 1.00 44.12 90 ALA A O 1
ATOM 718 N N . GLU A 1 91 ? -2.858 -21.069 -7.707 1.00 37.75 91 GLU A N 1
ATOM 719 C CA . GLU A 1 91 ? -3.733 -21.932 -8.520 1.00 37.75 91 GLU A CA 1
ATOM 720 C C . GLU A 1 91 ? -3.990 -21.340 -9.915 1.00 37.75 91 GLU A C 1
ATOM 722 O O . GLU A 1 91 ? -4.185 -20.104 -10.023 1.00 37.75 91 GLU A O 1
#

Radius of gyration: 13.47 Å; chains: 1; bounding box: 28×34×29 Å

Secondary structure (DSSP, 8-state):
-GGG-HHHHHHHHHHHHHHHHHHHHHHTTPPP-HHHHHHHHHHHHHTS-HHHHHHHHHHHHHHHHHHHTTPPP-TTT--HHHHHHS-----

pLDDT: mean 85.7, std 12.68, range [37.75, 95.88]

Sequence (91 aa):
MIESDVHYQKGAKAARRFLLHKQRALEAGRKFQPNVVRKRLEAPVQAHSDEYKAGFADGLGAYVLTTLESVPVDLELWEILRELAFPGEAE

Foldseek 3Di:
DLLPDPLLVLLLLVLLVLVVVVVVCVVVVHDDDVVVVCVVCPPPVVPGDPSSVNSNVVSNVLVVVCVVVVHDDPSVPDPRSVSVVDPPDDD